Protein AF-A0A399ZZR6-F1 (afdb_monomer_lite)

Secondary structure (DSSP, 8-state):
--EEEEEEETTEEEEEEEPPTTPPPEEETTEEEESTT-EEEEEEETTSPPPEEEEE-TT--EEEEEEEEESPPEEETTEEE--EEEEEEEE-TTS-EEEE-HHHHHHHHHHTSS-HHHHHHHHHHHHHHHHHHHTT--S-HHHHH---------

pLDDT: mean 91.96, std 10.47, range [33.59, 98.25]

Sequence (154 aa):
MGDYRSQLLDKMFVERATWRQSAPTQRIGDTVVVAPGYVWVRFWLLNGEEPIEKYFDDHRTVVGFYIPLCMPVQRRGAAFFARSLLLGLWLHPNGRLTVLGEDEFEAAANSGELTPVEVEHAEYRIRILTLEISQKRYPPGMVRTFALADEYQG

Foldseek 3Di:
DPDWDWDDDPFWIKIKDFADQPKDFDDDVVFTQDHHQKMKMWIGGNVQAFIKIWIADNVQDTRWIKTFDFHGWDDDPPDIDTHGLQKIWTAGPVLDIDIPRPVVNVVCVVVVVDPPVSNVSSVVVVVVQVVCSVVVPPPPPCVVPDTDDPPPPD

Structure (mmCIF, N/CA/C/O backbone):
data_AF-A0A399ZZR6-F1
#
_entry.id   AF-A0A399ZZR6-F1
#
loop_
_atom_site.group_PDB
_atom_site.id
_atom_site.type_symbol
_atom_site.label_atom_id
_atom_site.label_alt_id
_atom_site.label_comp_id
_atom_site.label_asym_id
_atom_site.label_entity_id
_atom_site.label_seq_id
_atom_site.pdbx_PDB_ins_code
_atom_site.Cartn_x
_atom_site.Cartn_y
_atom_site.Cartn_z
_atom_site.occupancy
_atom_site.B_iso_or_equiv
_atom_site.auth_seq_id
_atom_site.auth_comp_id
_atom_site.auth_asym_id
_atom_site.auth_atom_id
_atom_site.pdbx_PDB_model_num
ATOM 1 N N . MET A 1 1 ? 17.058 -9.974 2.611 1.00 74.00 1 MET A N 1
ATOM 2 C CA . MET A 1 1 ? 17.130 -8.759 1.769 1.00 74.00 1 MET A CA 1
ATOM 3 C C . MET A 1 1 ? 18.567 -8.505 1.322 1.00 74.00 1 MET A C 1
ATOM 5 O O . MET A 1 1 ? 19.456 -8.583 2.163 1.00 74.00 1 MET A O 1
ATOM 9 N N . GLY A 1 2 ? 18.815 -8.377 0.016 1.00 76.88 2 GLY A N 1
ATOM 10 C CA . GLY A 1 2 ? 20.151 -8.436 -0.602 1.00 76.88 2 GLY A CA 1
ATOM 11 C C . GLY A 1 2 ? 20.818 -7.084 -0.833 1.00 76.88 2 GLY A C 1
ATOM 12 O O . GLY A 1 2 ? 22.001 -6.957 -0.554 1.00 76.88 2 GLY A O 1
ATOM 13 N N . ASP A 1 3 ? 20.052 -6.090 -1.272 1.00 88.88 3 ASP A N 1
ATOM 14 C CA . ASP A 1 3 ? 20.500 -4.715 -1.523 1.00 88.88 3 ASP A CA 1
ATOM 15 C C . ASP A 1 3 ? 19.419 -3.791 -0.970 1.00 88.88 3 ASP A C 1
ATOM 17 O O . ASP A 1 3 ? 18.286 -3.866 -1.437 1.00 88.88 3 ASP A O 1
ATOM 21 N N . TYR A 1 4 ? 19.736 -3.001 0.056 1.00 92.75 4 TYR A N 1
ATOM 22 C CA . TYR A 1 4 ? 18.833 -2.013 0.649 1.00 92.75 4 TYR A CA 1
ATOM 23 C C . TYR A 1 4 ? 19.434 -0.625 0.456 1.00 92.75 4 TYR A C 1
ATOM 25 O O . TYR A 1 4 ? 20.605 -0.402 0.770 1.00 92.75 4 TYR A O 1
ATOM 33 N N . ARG A 1 5 ? 18.626 0.313 -0.035 1.00 92.94 5 ARG A N 1
ATOM 34 C CA . ARG A 1 5 ? 19.019 1.708 -0.244 1.00 92.94 5 ARG A CA 1
ATOM 35 C C . ARG A 1 5 ? 17.901 2.621 0.231 1.00 92.94 5 ARG A C 1
ATOM 37 O O . ARG A 1 5 ? 16.727 2.299 0.071 1.00 92.94 5 ARG A O 1
ATOM 44 N N . SER A 1 6 ? 18.263 3.784 0.757 1.00 91.31 6 SER A N 1
ATOM 45 C CA . SER A 1 6 ? 17.294 4.812 1.121 1.00 91.31 6 SER A CA 1
ATOM 46 C C . SER A 1 6 ? 17.789 6.196 0.740 1.00 91.31 6 SER A C 1
ATOM 48 O O . SER A 1 6 ? 18.974 6.489 0.899 1.00 91.31 6 SER A O 1
ATOM 50 N N . GLN A 1 7 ? 16.888 7.055 0.278 1.00 90.88 7 GLN A N 1
ATOM 51 C CA . GLN A 1 7 ? 17.215 8.410 -0.145 1.00 90.88 7 GLN A CA 1
ATOM 52 C C . GLN A 1 7 ? 16.106 9.384 0.250 1.00 90.88 7 GLN A C 1
ATOM 54 O O . GLN A 1 7 ? 14.927 9.130 0.012 1.00 90.88 7 GLN A O 1
ATOM 59 N N . LEU A 1 8 ? 16.493 10.528 0.819 1.00 87.38 8 LEU A N 1
ATOM 60 C CA . LEU A 1 8 ? 15.600 11.671 0.971 1.00 87.38 8 LEU A CA 1
ATOM 61 C C . LEU A 1 8 ? 15.645 12.506 -0.313 1.00 87.38 8 LEU A C 1
ATOM 63 O O . LEU A 1 8 ? 16.705 12.980 -0.717 1.00 87.38 8 LEU A O 1
ATOM 67 N N . LEU A 1 9 ? 14.490 12.672 -0.938 1.00 85.69 9 LEU A N 1
ATOM 68 C CA . LEU A 1 9 ? 14.233 13.605 -2.027 1.00 85.69 9 LEU A CA 1
ATOM 69 C C . LEU A 1 9 ? 13.429 14.788 -1.469 1.00 85.69 9 LEU A C 1
ATOM 71 O O . LEU A 1 9 ? 12.843 14.686 -0.394 1.00 85.69 9 LEU A O 1
ATOM 75 N N . ASP A 1 10 ? 13.359 15.893 -2.213 1.00 82.31 10 ASP A N 1
ATOM 76 C CA . ASP A 1 10 ? 12.710 17.145 -1.776 1.00 82.31 10 ASP A CA 1
ATOM 77 C C . ASP A 1 10 ? 11.326 16.930 -1.124 1.00 82.31 10 ASP A C 1
ATOM 79 O O . ASP A 1 10 ? 11.034 17.469 -0.060 1.00 82.31 10 ASP A O 1
ATOM 83 N N . LYS A 1 11 ? 10.492 16.064 -1.718 1.00 83.94 11 LYS A N 1
ATOM 84 C CA . LYS A 1 11 ? 9.097 15.836 -1.290 1.00 83.94 11 LYS A CA 1
ATOM 85 C C . LYS A 1 11 ? 8.797 14.430 -0.773 1.00 83.94 11 LYS A C 1
ATOM 87 O O . LYS A 1 11 ? 7.651 14.150 -0.422 1.00 83.94 11 LYS A O 1
ATOM 92 N N . MET A 1 12 ? 9.784 13.536 -0.744 1.00 88.94 12 MET A N 1
ATOM 93 C CA . MET A 1 12 ? 9.572 12.146 -0.334 1.00 88.94 12 MET A CA 1
ATOM 94 C C . MET A 1 12 ? 10.838 11.514 0.230 1.00 88.94 12 MET A C 1
ATOM 96 O O . MET A 1 12 ? 11.941 11.810 -0.220 1.00 88.94 12 MET A O 1
ATOM 100 N N . PHE A 1 13 ? 10.677 10.581 1.157 1.00 91.56 13 PHE A N 1
ATOM 101 C CA . PHE A 1 13 ? 11.733 9.643 1.520 1.00 91.56 13 PHE A CA 1
ATOM 102 C C . PHE A 1 13 ? 11.452 8.298 0.847 1.00 91.56 13 PHE A C 1
ATOM 104 O O . PHE A 1 13 ? 10.332 7.798 0.903 1.00 91.56 13 PHE A O 1
ATOM 111 N N . VAL A 1 14 ? 12.447 7.743 0.161 1.00 93.88 14 VAL A N 1
ATOM 112 C CA . VAL A 1 14 ? 12.307 6.514 -0.624 1.00 93.88 14 VAL A CA 1
ATOM 113 C C . VAL A 1 14 ? 13.191 5.439 -0.027 1.00 93.88 14 VAL A C 1
ATOM 115 O O . VAL A 1 14 ? 14.392 5.648 0.132 1.00 93.88 14 VAL A O 1
ATOM 118 N N . GLU A 1 15 ? 12.608 4.283 0.252 1.00 94.69 15 GLU A N 1
ATOM 119 C CA . GLU A 1 15 ? 13.320 3.054 0.586 1.00 94.69 15 GLU A CA 1
ATOM 120 C C . GLU A 1 15 ? 13.197 2.095 -0.596 1.00 94.69 15 GLU A C 1
ATOM 122 O O . GLU A 1 15 ? 12.129 1.967 -1.188 1.00 94.69 15 GLU A O 1
ATOM 127 N N . ARG A 1 16 ? 14.277 1.405 -0.947 1.00 95.38 16 ARG A N 1
ATOM 128 C CA . ARG A 1 16 ? 14.288 0.358 -1.967 1.00 95.38 16 ARG A CA 1
ATOM 129 C C . ARG A 1 16 ? 14.964 -0.861 -1.396 1.00 95.38 16 ARG A C 1
ATOM 131 O O . ARG A 1 16 ? 16.028 -0.740 -0.785 1.00 95.38 16 ARG A O 1
ATOM 138 N N . ALA A 1 17 ? 14.433 -2.031 -1.725 1.00 95.75 17 ALA A N 1
ATOM 139 C CA . ALA A 1 17 ? 15.186 -3.242 -1.519 1.00 95.75 17 ALA A CA 1
ATOM 140 C C . ALA A 1 17 ? 14.934 -4.363 -2.520 1.00 95.75 17 ALA A C 1
ATOM 142 O O . ALA A 1 17 ? 13.803 -4.605 -2.930 1.00 95.75 17 ALA A O 1
ATOM 143 N N . THR A 1 18 ? 16.004 -5.101 -2.819 1.00 96.88 18 THR A N 1
ATOM 1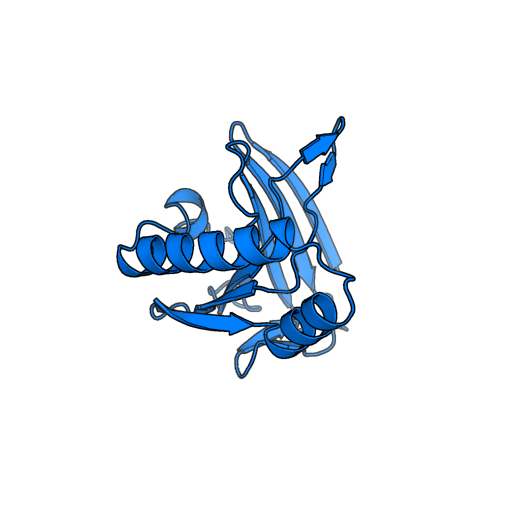44 C CA . THR A 1 18 ? 15.977 -6.320 -3.635 1.00 96.88 18 THR A CA 1
ATOM 145 C C . THR A 1 18 ? 16.007 -7.559 -2.742 1.00 96.88 18 THR A C 1
ATOM 147 O O . THR A 1 18 ? 16.811 -7.673 -1.803 1.00 96.88 18 THR A O 1
ATOM 150 N N . TRP A 1 19 ? 15.146 -8.527 -3.026 1.00 97.12 19 TRP A N 1
ATOM 151 C CA . TRP A 1 19 ? 15.110 -9.812 -2.342 1.00 97.12 19 TRP A CA 1
ATOM 152 C C . TRP A 1 19 ? 16.295 -10.699 -2.751 1.00 97.12 19 TRP A C 1
ATOM 154 O O . TRP A 1 19 ? 16.721 -10.727 -3.903 1.00 97.12 19 TRP A O 1
ATOM 164 N N . ARG A 1 20 ? 16.876 -11.417 -1.775 1.00 95.56 20 ARG A N 1
ATOM 165 C CA . ARG A 1 20 ? 18.023 -12.315 -2.023 1.00 95.56 20 ARG A CA 1
ATOM 166 C C . ARG A 1 20 ? 17.571 -13.528 -2.830 1.00 95.56 20 ARG A C 1
ATOM 168 O O . ARG A 1 20 ? 16.405 -13.896 -2.774 1.00 95.56 20 ARG A O 1
ATOM 175 N N . GLN A 1 21 ? 18.524 -14.223 -3.442 1.00 94.69 21 GLN A N 1
ATOM 176 C CA . GLN A 1 21 ? 18.269 -15.481 -4.153 1.00 94.69 21 GLN A CA 1
ATOM 177 C C . GLN A 1 21 ? 17.663 -16.588 -3.271 1.00 94.69 21 GLN A C 1
ATOM 179 O O . GLN A 1 21 ? 17.009 -17.491 -3.770 1.00 94.69 21 GLN A O 1
ATOM 184 N N . SER A 1 22 ? 17.840 -16.504 -1.951 1.00 95.38 22 SER A N 1
ATOM 185 C CA . SER A 1 22 ? 17.245 -17.422 -0.975 1.00 95.38 22 SER A CA 1
ATOM 186 C C . SER A 1 22 ? 15.895 -16.959 -0.410 1.00 95.38 22 SER A C 1
ATOM 188 O O . SER A 1 22 ? 15.426 -17.529 0.575 1.00 95.38 22 SER A O 1
ATOM 190 N N . ALA A 1 23 ? 15.298 -15.887 -0.942 1.00 95.38 23 ALA A N 1
ATOM 191 C CA . ALA A 1 23 ? 14.040 -15.366 -0.418 1.00 95.38 23 ALA A CA 1
ATOM 192 C C . ALA A 1 23 ? 12.893 -16.373 -0.630 1.00 95.38 23 ALA A C 1
ATOM 194 O O . ALA A 1 23 ? 12.780 -16.942 -1.718 1.00 95.38 23 ALA A O 1
ATOM 195 N N . PRO A 1 24 ? 12.027 -16.585 0.378 1.00 96.19 24 PRO A N 1
ATOM 196 C CA . PRO A 1 24 ? 10.838 -17.406 0.202 1.00 96.19 24 PRO A CA 1
ATOM 197 C C . PRO A 1 24 ? 9.860 -16.725 -0.758 1.00 96.19 24 PRO A C 1
ATOM 199 O O . PRO A 1 24 ? 9.892 -15.508 -0.932 1.00 96.19 24 PRO A O 1
ATOM 202 N N . THR A 1 25 ? 8.947 -17.500 -1.341 1.00 97.50 25 THR A N 1
ATOM 203 C CA . THR A 1 25 ? 7.814 -16.923 -2.071 1.00 97.50 25 THR A CA 1
ATOM 204 C C . THR A 1 25 ? 6.750 -16.439 -1.087 1.00 97.50 25 THR A C 1
ATOM 206 O O . THR A 1 25 ? 6.305 -17.217 -0.244 1.00 97.50 25 THR A O 1
ATOM 209 N N . GLN A 1 26 ? 6.317 -15.183 -1.205 1.00 97.12 26 GLN A N 1
ATOM 210 C CA . GLN A 1 26 ? 5.148 -14.649 -0.491 1.00 97.12 26 GLN A CA 1
ATOM 211 C C . GLN A 1 26 ? 4.194 -13.967 -1.465 1.00 97.12 26 GLN A C 1
ATOM 213 O O . GLN A 1 26 ? 4.611 -13.450 -2.510 1.00 97.12 26 GLN A O 1
ATOM 218 N N . ARG A 1 27 ? 2.904 -13.974 -1.122 1.00 96.88 27 ARG A N 1
ATOM 219 C CA . ARG A 1 27 ? 1.836 -13.470 -1.984 1.00 96.88 27 ARG A CA 1
ATOM 220 C C . ARG A 1 27 ? 0.905 -12.524 -1.241 1.00 96.88 27 ARG A C 1
ATOM 222 O O . ARG A 1 27 ? 0.708 -12.666 -0.039 1.00 96.88 27 ARG A O 1
ATOM 229 N N . ILE A 1 28 ? 0.298 -11.622 -2.001 1.00 94.06 28 ILE A N 1
ATOM 230 C CA . ILE A 1 28 ? -0.902 -10.877 -1.623 1.00 94.06 28 ILE A CA 1
ATOM 231 C C . ILE A 1 28 ? -2.022 -11.365 -2.543 1.00 94.06 28 ILE A C 1
ATOM 233 O O . ILE A 1 28 ? -1.983 -11.145 -3.761 1.00 94.06 28 ILE A O 1
ATOM 237 N N . GLY A 1 29 ? -2.979 -12.103 -1.974 1.00 89.69 29 GLY A N 1
ATOM 238 C CA . GLY A 1 29 ? -3.916 -12.916 -2.751 1.00 89.69 29 GLY A CA 1
ATOM 239 C C . GLY A 1 29 ? -3.161 -13.825 -3.727 1.00 89.69 29 GLY A C 1
ATOM 240 O O . GLY A 1 29 ? -2.214 -14.517 -3.353 1.00 89.69 29 GLY A O 1
ATOM 241 N N . ASP A 1 30 ? -3.504 -13.746 -5.010 1.00 91.38 30 ASP A N 1
ATOM 242 C CA . ASP A 1 30 ? -2.844 -14.531 -6.059 1.00 91.38 30 ASP A CA 1
ATOM 243 C C . ASP A 1 30 ? -1.540 -13.911 -6.584 1.00 91.38 30 ASP A C 1
ATOM 245 O O . ASP A 1 30 ? -0.878 -14.498 -7.441 1.00 91.38 30 ASP A O 1
ATOM 249 N N . THR A 1 31 ? -1.129 -12.743 -6.087 1.00 96.44 31 THR A N 1
ATOM 250 C CA . THR A 1 31 ? -0.001 -11.982 -6.645 1.00 96.44 31 THR A CA 1
ATOM 251 C C . THR A 1 31 ? 1.282 -12.251 -5.868 1.00 96.44 31 THR A C 1
ATOM 253 O O . THR A 1 31 ? 1.329 -11.998 -4.670 1.00 96.44 31 THR A O 1
ATOM 256 N N . VAL A 1 32 ? 2.338 -12.741 -6.526 1.00 97.81 32 VAL A N 1
ATOM 257 C CA . VAL A 1 32 ? 3.664 -12.906 -5.896 1.00 97.81 32 VAL A CA 1
ATOM 258 C C . VAL A 1 32 ? 4.290 -11.536 -5.682 1.00 97.81 32 VAL A C 1
ATOM 260 O O . VAL A 1 32 ? 4.441 -10.798 -6.644 1.00 97.81 32 VAL A O 1
ATOM 263 N N . VAL A 1 33 ? 4.674 -11.208 -4.451 1.00 97.38 33 VAL A N 1
ATOM 264 C CA . VAL A 1 33 ? 5.282 -9.906 -4.097 1.00 97.38 33 VAL A CA 1
ATOM 265 C C . VAL A 1 33 ? 6.673 -10.046 -3.479 1.00 97.38 33 VAL A C 1
ATOM 267 O O . VAL A 1 33 ? 7.455 -9.096 -3.460 1.00 97.38 33 VAL A O 1
ATOM 270 N N . VAL A 1 34 ? 7.010 -11.252 -3.021 1.00 97.50 34 VAL A N 1
ATOM 271 C CA . VAL A 1 34 ? 8.349 -11.624 -2.569 1.00 97.50 34 VAL A CA 1
ATOM 272 C C . VAL A 1 34 ? 8.745 -12.904 -3.283 1.00 97.50 34 VAL A C 1
ATOM 274 O O . VAL A 1 34 ? 8.009 -13.885 -3.234 1.00 97.50 34 VAL A O 1
ATOM 277 N N . ALA A 1 35 ? 9.902 -12.877 -3.932 1.00 97.69 35 ALA A N 1
ATOM 278 C CA . ALA A 1 35 ? 10.584 -14.012 -4.539 1.00 97.69 35 ALA A CA 1
ATOM 279 C C . ALA A 1 35 ? 12.044 -13.599 -4.831 1.00 97.69 35 ALA A C 1
ATOM 281 O O . ALA A 1 35 ? 12.378 -12.413 -4.716 1.00 97.69 35 ALA A O 1
ATOM 282 N N . PRO A 1 36 ? 12.945 -14.537 -5.167 1.00 97.38 36 PRO A N 1
ATOM 283 C CA . PRO A 1 36 ? 14.298 -14.212 -5.616 1.00 97.38 36 PRO A CA 1
ATOM 284 C C . PRO A 1 36 ? 14.319 -13.111 -6.686 1.00 97.38 36 PRO A C 1
ATOM 286 O O . PRO A 1 36 ? 13.581 -13.184 -7.658 1.00 97.38 36 PRO A O 1
ATOM 289 N N . GLY A 1 37 ? 15.137 -12.070 -6.496 1.00 95.88 37 GLY A N 1
ATOM 290 C CA . GLY A 1 37 ? 15.292 -10.981 -7.473 1.00 95.88 37 GLY A CA 1
ATOM 291 C C . GLY A 1 37 ? 14.186 -9.918 -7.480 1.00 95.88 37 GLY A C 1
ATOM 292 O O . GLY A 1 37 ? 14.415 -8.840 -8.020 1.00 95.88 37 GLY A O 1
ATOM 293 N N . TYR A 1 38 ? 13.044 -10.159 -6.828 1.00 97.69 38 TYR A N 1
ATOM 294 C CA . TYR A 1 38 ? 11.966 -9.170 -6.729 1.00 97.69 38 TYR A CA 1
ATOM 295 C C . TYR A 1 38 ? 12.428 -7.927 -5.966 1.00 97.69 38 TYR A C 1
ATOM 297 O O . TYR A 1 38 ? 13.273 -8.003 -5.066 1.00 97.69 38 TYR A O 1
ATOM 305 N N . VAL A 1 39 ? 11.827 -6.783 -6.282 1.00 97.75 39 VAL A N 1
ATOM 306 C CA . VAL A 1 39 ? 12.157 -5.493 -5.669 1.00 97.75 39 VAL A CA 1
ATOM 307 C C . VAL A 1 39 ? 10.899 -4.860 -5.096 1.00 97.75 39 VAL A C 1
ATOM 309 O O . VAL A 1 39 ? 9.849 -4.859 -5.733 1.00 97.75 39 VAL A O 1
ATOM 312 N N . TRP A 1 40 ? 11.008 -4.260 -3.916 1.00 97.12 40 TRP A N 1
ATOM 313 C CA . TRP A 1 40 ? 10.003 -3.317 -3.432 1.00 97.12 40 TRP A CA 1
ATOM 314 C C . TRP A 1 40 ? 10.612 -1.933 -3.252 1.00 97.12 40 TRP A C 1
ATOM 316 O O . TRP A 1 40 ? 11.807 -1.779 -2.976 1.00 97.12 40 TRP A O 1
ATOM 326 N N . VAL A 1 41 ? 9.772 -0.919 -3.430 1.00 97.31 41 VAL A N 1
ATOM 327 C CA . VAL A 1 41 ? 10.105 0.485 -3.200 1.00 97.31 41 VAL A CA 1
ATOM 328 C C . VAL A 1 41 ? 9.012 1.102 -2.343 1.00 97.31 41 VAL A C 1
ATOM 330 O O . VAL A 1 41 ? 7.853 1.078 -2.746 1.00 97.31 41 VAL A O 1
ATOM 333 N N . ARG A 1 42 ? 9.361 1.651 -1.179 1.00 96.31 42 ARG A N 1
ATOM 334 C CA . ARG A 1 42 ? 8.430 2.384 -0.316 1.00 96.31 42 ARG A CA 1
ATOM 335 C C . ARG A 1 42 ? 8.659 3.879 -0.457 1.00 96.31 42 ARG A C 1
ATOM 337 O O . ARG A 1 42 ? 9.786 4.355 -0.353 1.00 96.31 42 ARG A O 1
ATOM 344 N N . PHE A 1 43 ? 7.573 4.606 -0.654 1.00 94.88 43 PHE A N 1
ATOM 345 C CA . PHE A 1 43 ? 7.524 6.052 -0.764 1.00 94.88 43 PHE A CA 1
ATOM 346 C C . PHE A 1 43 ? 6.847 6.610 0.482 1.00 94.88 43 PHE A C 1
ATOM 348 O O . PHE A 1 43 ? 5.672 6.351 0.714 1.00 94.88 43 PHE A O 1
ATOM 355 N N . TRP A 1 44 ? 7.581 7.394 1.260 1.00 93.38 44 TRP A N 1
ATOM 356 C CA . TRP A 1 44 ? 7.058 8.183 2.369 1.00 93.38 44 TRP A CA 1
ATOM 357 C C . TRP A 1 44 ? 6.821 9.606 1.877 1.00 93.38 44 TRP A C 1
ATOM 359 O O . TRP A 1 44 ? 7.777 10.339 1.604 1.00 93.38 44 TRP A O 1
ATOM 369 N N . LEU A 1 45 ? 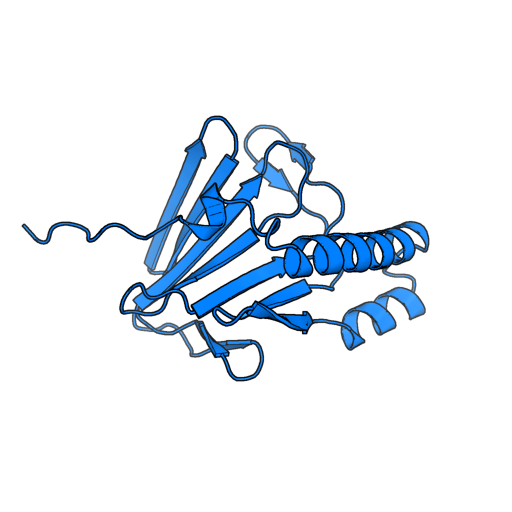5.558 9.993 1.729 1.00 88.75 45 LEU A N 1
ATOM 370 C CA . LEU A 1 45 ? 5.178 11.298 1.198 1.00 88.75 45 LEU A CA 1
ATOM 371 C C . LEU A 1 45 ? 5.213 12.353 2.313 1.00 88.75 45 LEU A C 1
ATOM 373 O O . LEU A 1 45 ? 4.561 12.217 3.345 1.00 88.75 45 LEU A O 1
ATOM 377 N N . LEU A 1 46 ? 5.989 13.428 2.125 1.00 83.19 46 LEU A N 1
ATOM 378 C CA . LEU A 1 46 ? 6.209 14.437 3.177 1.00 83.19 46 LEU A CA 1
ATOM 379 C C . LEU A 1 46 ? 5.023 15.396 3.381 1.00 83.19 46 LEU A C 1
ATOM 381 O O . LEU A 1 46 ? 5.086 16.265 4.246 1.00 83.19 46 LEU A O 1
ATOM 385 N N . ASN A 1 47 ? 3.953 15.249 2.599 1.00 82.56 47 ASN A N 1
ATOM 386 C CA . ASN A 1 47 ? 2.714 16.017 2.732 1.00 82.56 47 ASN A CA 1
ATOM 387 C C . ASN A 1 47 ? 1.705 15.385 3.713 1.00 82.56 47 ASN A C 1
ATOM 389 O O . ASN A 1 47 ? 0.623 15.940 3.888 1.00 82.56 47 ASN A O 1
ATOM 393 N N . GLY A 1 48 ? 2.056 14.265 4.358 1.00 75.56 48 GLY A N 1
ATOM 394 C CA . GLY A 1 48 ? 1.216 13.596 5.356 1.00 75.56 48 GLY A CA 1
ATOM 395 C C . GLY A 1 48 ? 0.263 12.535 4.797 1.00 75.56 48 GLY A C 1
ATOM 396 O O . GLY A 1 48 ? -0.574 12.042 5.548 1.00 75.56 48 GLY A O 1
ATOM 397 N N . GLU A 1 49 ? 0.386 12.184 3.514 1.00 84.00 49 GLU A N 1
ATOM 398 C CA . GLU A 1 49 ? -0.301 11.032 2.915 1.00 84.00 49 GLU A CA 1
ATOM 399 C C . GLU A 1 49 ? 0.272 9.691 3.410 1.00 84.00 49 GLU A C 1
ATOM 401 O O . GLU A 1 49 ? 1.360 9.624 3.993 1.00 84.00 49 GLU A O 1
ATOM 406 N N . GLU A 1 50 ? -0.471 8.611 3.164 1.00 90.69 50 GLU A N 1
ATOM 407 C CA . GLU A 1 50 ? -0.048 7.244 3.453 1.00 90.69 50 GLU A CA 1
ATOM 408 C C . GLU A 1 50 ? 1.260 6.905 2.728 1.00 90.69 50 GLU A C 1
ATOM 410 O O . GLU A 1 50 ? 1.474 7.330 1.582 1.00 90.69 50 GLU A O 1
ATOM 415 N N . PRO A 1 51 ? 2.142 6.102 3.350 1.00 94.38 51 PRO A N 1
ATOM 416 C CA . PRO A 1 51 ? 3.237 5.525 2.605 1.00 94.38 51 PRO A CA 1
ATOM 417 C C . PRO A 1 51 ? 2.677 4.583 1.536 1.00 94.38 51 PRO A C 1
ATOM 419 O O . PRO A 1 51 ? 1.672 3.908 1.739 1.00 94.38 51 PRO A O 1
ATOM 422 N N . ILE A 1 52 ? 3.350 4.522 0.392 1.00 96.25 52 ILE A N 1
ATOM 423 C CA . ILE A 1 52 ? 2.970 3.639 -0.714 1.00 96.25 52 ILE A CA 1
ATOM 424 C C . ILE A 1 52 ? 4.124 2.692 -0.968 1.00 96.25 52 ILE A C 1
ATOM 426 O O . ILE A 1 52 ? 5.267 3.124 -1.084 1.00 96.25 52 ILE A O 1
ATOM 430 N N . GLU A 1 53 ? 3.839 1.412 -1.116 1.00 97.06 53 GLU A N 1
ATOM 431 C CA . GLU A 1 53 ? 4.806 0.419 -1.554 1.00 97.06 53 GLU A CA 1
ATOM 432 C C . GLU A 1 53 ? 4.500 0.009 -2.986 1.00 97.06 53 GLU A C 1
ATOM 434 O O . GLU A 1 53 ? 3.364 -0.302 -3.335 1.00 97.06 53 GLU A O 1
ATOM 439 N N . LYS A 1 54 ? 5.524 -0.001 -3.831 1.00 98.00 54 LYS A N 1
ATOM 440 C CA . LYS A 1 54 ? 5.450 -0.469 -5.210 1.00 98.00 54 LYS A CA 1
ATOM 441 C C . LYS A 1 54 ? 6.317 -1.703 -5.363 1.00 98.00 54 LYS A C 1
ATOM 443 O O . LYS A 1 54 ? 7.499 -1.674 -5.016 1.00 98.00 54 LYS A O 1
ATOM 448 N N . TYR A 1 55 ? 5.726 -2.756 -5.905 1.00 98.06 55 TYR A N 1
ATOM 449 C CA . TYR A 1 55 ? 6.368 -4.051 -6.066 1.00 98.06 55 TYR A CA 1
ATOM 450 C C . TYR A 1 55 ? 6.722 -4.302 -7.524 1.00 98.06 55 TYR A C 1
ATOM 452 O O . TYR A 1 55 ? 5.955 -3.967 -8.432 1.00 98.06 55 TYR A O 1
ATOM 460 N N . PHE A 1 56 ? 7.883 -4.912 -7.722 1.00 98.06 56 PHE A N 1
ATOM 461 C CA . PHE A 1 56 ? 8.432 -5.284 -9.012 1.00 98.06 56 PHE A CA 1
ATOM 462 C C . PHE A 1 56 ? 8.885 -6.741 -8.983 1.00 98.06 56 PHE A C 1
ATOM 464 O O . PHE A 1 56 ? 9.413 -7.207 -7.969 1.00 98.06 56 PHE A O 1
ATOM 471 N N . ASP A 1 57 ? 8.696 -7.435 -10.099 1.00 97.06 57 ASP A N 1
ATOM 472 C CA . ASP A 1 57 ? 9.252 -8.769 -10.299 1.00 97.06 57 ASP A CA 1
ATOM 473 C C . ASP A 1 57 ? 10.760 -8.715 -10.603 1.00 97.06 57 ASP A C 1
ATOM 475 O O . ASP A 1 57 ? 11.392 -7.652 -10.599 1.00 97.06 57 ASP A O 1
ATOM 479 N N . ASP A 1 58 ? 11.354 -9.881 -10.836 1.00 95.25 58 ASP A N 1
ATOM 480 C CA . ASP A 1 58 ? 12.760 -10.044 -11.210 1.00 95.25 58 ASP A CA 1
ATOM 481 C C . ASP A 1 58 ? 13.095 -9.466 -12.599 1.00 95.25 58 ASP A C 1
ATOM 483 O O . ASP A 1 58 ? 14.256 -9.160 -12.880 1.00 95.25 58 ASP A O 1
ATOM 487 N N . HIS A 1 59 ? 12.080 -9.222 -13.430 1.00 94.88 59 HIS A N 1
ATOM 488 C CA . HIS A 1 59 ? 12.170 -8.501 -14.700 1.00 94.88 59 HIS A CA 1
ATOM 489 C C . HIS A 1 59 ? 11.908 -6.994 -14.568 1.00 94.88 59 HIS A C 1
ATOM 491 O O . HIS A 1 59 ? 11.819 -6.299 -15.581 1.00 94.88 59 HIS A O 1
ATOM 497 N N . ARG A 1 60 ? 11.805 -6.466 -13.339 1.00 94.94 60 ARG A N 1
ATOM 498 C CA . ARG A 1 60 ? 11.547 -5.043 -13.043 1.00 94.94 60 ARG A CA 1
ATOM 499 C C . ARG A 1 60 ? 10.192 -4.550 -13.566 1.00 94.94 60 ARG A C 1
ATOM 501 O O . ARG A 1 60 ? 9.975 -3.341 -13.684 1.00 94.94 60 ARG A O 1
ATOM 508 N N . THR A 1 61 ? 9.260 -5.459 -13.836 1.00 96.00 61 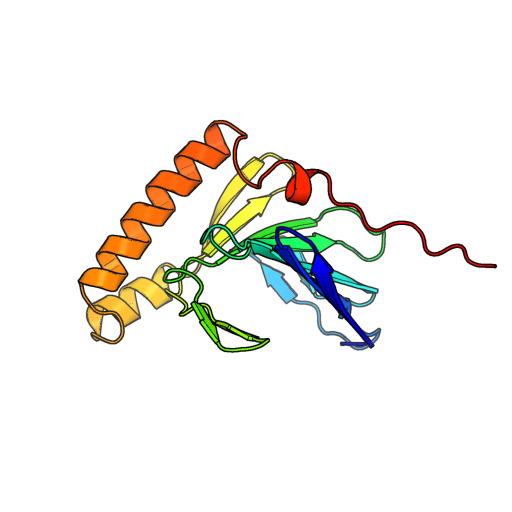THR A N 1
ATOM 509 C CA . THR A 1 61 ? 7.883 -5.143 -14.220 1.00 96.00 61 THR A CA 1
ATOM 510 C C . THR A 1 61 ? 7.049 -4.887 -12.974 1.00 96.00 61 THR A C 1
ATOM 512 O O . THR A 1 61 ? 7.208 -5.549 -11.952 1.00 96.00 61 THR A O 1
ATOM 515 N N . VAL A 1 62 ? 6.154 -3.898 -13.038 1.00 97.31 62 VAL A N 1
ATOM 516 C CA . VAL A 1 62 ? 5.291 -3.543 -11.905 1.00 97.31 62 VAL A CA 1
ATOM 517 C C . VAL A 1 62 ? 4.288 -4.659 -11.636 1.00 97.31 62 VAL A C 1
ATOM 519 O O . VAL A 1 62 ? 3.443 -4.970 -12.473 1.00 97.31 62 VAL A O 1
ATOM 522 N N . VAL A 1 63 ? 4.340 -5.188 -10.421 1.00 97.44 63 VAL A N 1
ATOM 523 C CA . VAL A 1 63 ? 3.455 -6.242 -9.921 1.00 97.44 63 VAL A CA 1
ATOM 524 C C . VAL A 1 63 ? 2.199 -5.658 -9.273 1.00 97.44 63 VAL A C 1
ATOM 526 O O . VAL A 1 63 ? 1.118 -6.237 -9.366 1.00 97.44 63 VAL A O 1
ATOM 529 N N . GLY A 1 64 ? 2.324 -4.497 -8.630 1.00 97.81 64 GLY A N 1
ATOM 530 C CA . GLY A 1 64 ? 1.218 -3.809 -7.973 1.00 97.81 64 GLY A CA 1
ATOM 531 C C . GLY A 1 64 ? 1.689 -2.796 -6.938 1.00 97.81 64 GLY A C 1
ATOM 532 O O . GLY A 1 64 ? 2.891 -2.558 -6.775 1.00 97.81 64 GLY A O 1
ATOM 533 N N . PHE A 1 65 ? 0.718 -2.198 -6.255 1.00 98.25 65 PHE A N 1
ATOM 534 C CA . PHE A 1 65 ? 0.947 -1.240 -5.183 1.00 98.25 65 PHE A CA 1
ATOM 535 C C . PHE A 1 65 ? 0.240 -1.704 -3.914 1.00 98.25 65 PHE A C 1
ATOM 537 O O . PHE A 1 65 ? -0.933 -2.068 -3.964 1.00 98.25 65 PHE A O 1
ATOM 544 N N . TYR A 1 66 ? 0.937 -1.632 -2.787 1.00 97.69 66 TYR A N 1
ATOM 545 C CA . TYR A 1 66 ? 0.352 -1.782 -1.463 1.00 97.69 66 TYR A CA 1
ATOM 546 C C . TYR A 1 66 ? 0.304 -0.422 -0.771 1.00 97.69 66 TYR A C 1
ATOM 548 O O . TYR A 1 66 ? 1.283 0.323 -0.777 1.00 97.69 66 TYR A O 1
ATOM 556 N N . ILE A 1 67 ? -0.846 -0.088 -0.201 1.00 96.81 67 ILE A N 1
ATOM 557 C CA . ILE A 1 67 ? -1.098 1.178 0.483 1.00 96.81 67 ILE A CA 1
ATOM 558 C C . ILE A 1 67 ? -1.577 0.815 1.891 1.00 96.81 67 ILE A C 1
ATOM 560 O O . ILE A 1 67 ? -2.767 0.538 2.066 1.00 96.81 67 ILE A O 1
ATOM 564 N N . PRO A 1 68 ? -0.679 0.716 2.884 1.00 95.69 68 PRO A N 1
ATOM 565 C CA . PRO A 1 68 ? -1.084 0.482 4.263 1.00 95.69 68 PRO A CA 1
ATOM 566 C C . PRO A 1 68 ? -1.912 1.659 4.779 1.00 95.69 68 PRO A C 1
ATOM 568 O O . PRO A 1 68 ? -1.546 2.822 4.599 1.00 95.69 68 PRO A O 1
ATOM 571 N N . LEU A 1 69 ? -3.006 1.354 5.470 1.00 95.62 69 LEU A N 1
ATOM 572 C CA . LEU A 1 69 ? -3.776 2.355 6.193 1.00 95.62 69 LEU A CA 1
ATOM 573 C C . LEU A 1 69 ? -3.081 2.587 7.530 1.00 95.62 69 LEU A C 1
ATOM 575 O O . LEU A 1 69 ? -2.767 1.658 8.279 1.00 95.62 69 LEU A O 1
ATOM 579 N N . CYS A 1 70 ? -2.806 3.849 7.820 1.00 94.62 70 CYS A N 1
ATOM 580 C CA . CYS A 1 70 ? -2.103 4.242 9.022 1.00 94.62 70 CYS A CA 1
ATOM 581 C C . CYS A 1 70 ? -2.598 5.593 9.523 1.00 94.62 70 CYS A C 1
ATOM 583 O O . CYS A 1 70 ? -3.141 6.397 8.768 1.00 94.62 70 CYS A O 1
ATOM 585 N N . MET A 1 71 ? -2.334 5.877 10.794 1.00 92.44 71 MET A N 1
ATOM 586 C CA . MET A 1 71 ? -2.420 7.247 11.292 1.00 92.44 71 MET A CA 1
ATOM 587 C C . MET A 1 71 ? -1.413 8.144 10.555 1.00 92.44 71 MET A C 1
ATOM 589 O O . MET A 1 71 ? -0.390 7.634 10.077 1.00 92.44 71 MET A O 1
ATOM 593 N N . PRO A 1 72 ? -1.645 9.472 10.510 1.00 88.44 72 PRO A N 1
ATOM 594 C CA . PRO A 1 72 ? -0.770 10.408 9.815 1.00 88.44 72 PRO A CA 1
ATOM 595 C C . PRO A 1 72 ? 0.707 10.197 10.149 1.00 88.44 72 PRO A C 1
ATOM 597 O O . PRO A 1 72 ? 1.089 10.104 11.322 1.00 88.44 72 PRO A O 1
ATOM 600 N N . VAL A 1 73 ? 1.531 10.125 9.101 1.00 87.94 73 VAL A N 1
ATOM 601 C CA . VAL A 1 73 ? 2.964 9.855 9.220 1.00 87.94 73 VAL A CA 1
ATOM 602 C C . VAL A 1 73 ? 3.623 10.924 10.089 1.00 87.94 73 VAL A C 1
ATOM 604 O O . VAL A 1 73 ? 3.530 12.123 9.830 1.00 87.94 73 VAL A O 1
ATOM 607 N N . GLN A 1 74 ? 4.336 10.480 11.118 1.00 85.12 74 GLN A N 1
ATOM 608 C CA . GLN A 1 74 ? 5.105 11.342 12.005 1.00 85.12 74 GLN A CA 1
ATOM 609 C C . GLN A 1 74 ? 6.579 11.294 11.620 1.00 85.12 74 GLN A C 1
ATOM 611 O O . GLN A 1 74 ? 7.168 10.221 11.489 1.00 85.12 74 GLN A O 1
ATOM 616 N N . ARG A 1 75 ? 7.213 12.463 11.522 1.00 84.19 75 ARG A N 1
ATOM 617 C CA . ARG A 1 75 ? 8.670 12.561 11.418 1.00 84.19 75 ARG A CA 1
ATOM 618 C C . ARG A 1 75 ? 9.268 12.801 12.799 1.00 84.19 75 ARG A C 1
ATOM 620 O O . ARG A 1 75 ? 8.920 13.777 13.460 1.00 84.19 75 ARG A O 1
ATOM 627 N N . ARG A 1 76 ? 10.202 11.947 13.224 1.00 83.75 76 ARG A N 1
ATOM 628 C CA . ARG A 1 76 ? 11.000 12.153 14.445 1.00 83.75 76 ARG A CA 1
ATOM 629 C C . ARG A 1 76 ? 12.480 12.102 14.080 1.00 83.75 76 ARG A C 1
ATOM 631 O O . ARG A 1 76 ? 13.040 11.039 13.822 1.00 83.75 76 ARG A O 1
ATOM 638 N N . GLY A 1 77 ? 13.106 13.277 14.008 1.00 83.56 77 GLY A N 1
ATOM 639 C CA . GLY A 1 77 ? 14.480 13.424 13.526 1.00 83.56 77 GLY A CA 1
ATOM 640 C C . GLY A 1 77 ? 14.626 12.997 12.061 1.00 83.56 77 GLY A C 1
ATOM 641 O O . GLY A 1 77 ? 13.992 13.567 11.166 1.00 83.56 77 GLY A O 1
ATOM 642 N N . ALA A 1 78 ? 15.477 11.997 11.824 1.00 79.44 78 ALA A N 1
ATOM 643 C CA . ALA A 1 78 ? 15.723 11.420 10.502 1.00 79.44 78 ALA A CA 1
ATOM 644 C C . ALA A 1 78 ? 14.770 10.264 10.138 1.00 79.44 78 ALA A C 1
ATOM 646 O O . ALA A 1 78 ? 14.824 9.782 9.012 1.00 79.44 78 ALA A O 1
ATOM 647 N N . ALA A 1 79 ? 13.917 9.817 11.066 1.00 81.56 79 ALA A N 1
ATOM 648 C CA . ALA A 1 79 ? 13.055 8.655 10.876 1.00 81.56 79 ALA A CA 1
ATOM 649 C C . ALA A 1 79 ? 11.582 9.041 10.663 1.00 81.56 79 ALA A C 1
ATOM 651 O O . ALA A 1 79 ? 11.089 10.034 11.213 1.00 81.56 79 ALA A O 1
ATOM 652 N N . PHE A 1 80 ? 10.891 8.212 9.880 1.00 84.19 80 PHE A N 1
ATOM 653 C CA . PHE A 1 80 ? 9.457 8.288 9.615 1.00 84.19 80 PHE A CA 1
ATOM 654 C C . PHE A 1 80 ? 8.737 7.156 10.342 1.00 84.19 80 PHE A C 1
ATOM 656 O O . PHE A 1 80 ? 9.218 6.026 10.378 1.00 84.19 80 PHE A O 1
ATOM 663 N N . PHE A 1 81 ? 7.588 7.475 10.929 1.00 84.88 81 PHE A N 1
ATOM 664 C CA . PHE A 1 81 ? 6.773 6.543 11.694 1.00 84.88 81 PHE A CA 1
ATOM 665 C C . PHE A 1 81 ? 5.333 6.615 11.207 1.00 84.88 81 PHE A C 1
ATOM 667 O O . PHE A 1 81 ? 4.741 7.691 11.173 1.00 84.88 81 PHE A O 1
ATOM 674 N N . ALA A 1 82 ? 4.765 5.460 10.885 1.00 88.44 82 ALA A N 1
ATOM 675 C CA . ALA A 1 82 ? 3.350 5.291 10.598 1.00 88.44 82 ALA A CA 1
ATOM 676 C C . ALA A 1 82 ? 2.789 4.279 11.594 1.00 88.44 82 ALA A C 1
ATOM 678 O O . ALA A 1 82 ? 3.293 3.159 11.696 1.00 88.44 82 ALA A O 1
ATOM 679 N N . ARG A 1 83 ? 1.764 4.674 12.351 1.00 91.44 83 ARG A N 1
ATOM 680 C CA . ARG A 1 83 ? 1.040 3.737 13.213 1.00 91.44 83 ARG A CA 1
ATOM 681 C C . ARG A 1 83 ? 0.023 3.003 12.350 1.00 91.44 83 ARG A C 1
ATOM 683 O O . ARG A 1 83 ? -0.890 3.643 11.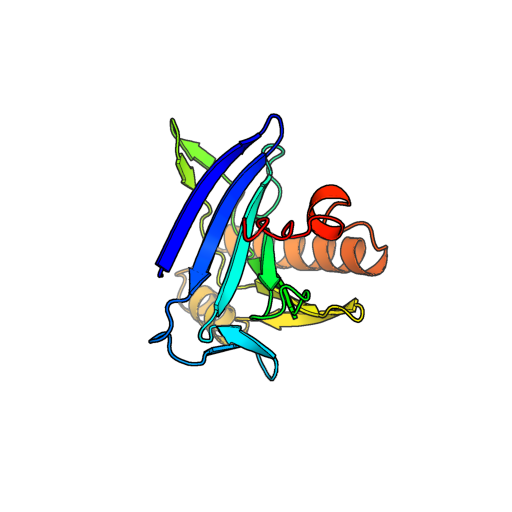841 1.00 91.44 83 ARG A O 1
ATOM 690 N N . SER A 1 84 ? 0.229 1.702 12.165 1.00 93.75 84 SER A N 1
ATOM 691 C CA . SER A 1 84 ? -0.661 0.843 11.378 1.00 93.75 84 SER A CA 1
ATOM 692 C C . SER A 1 84 ? -2.081 0.857 11.938 1.00 93.75 84 SER A C 1
ATOM 694 O O . SER A 1 84 ? -2.261 0.885 13.154 1.00 93.75 84 SER A O 1
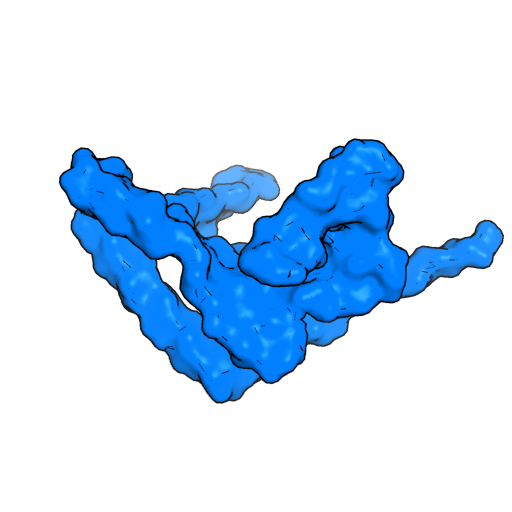ATOM 696 N N . LEU A 1 85 ? -3.059 0.804 11.039 1.00 96.25 85 LEU A N 1
ATOM 697 C CA . LEU A 1 85 ? -4.470 0.576 11.346 1.00 96.25 85 LEU A CA 1
ATOM 698 C C . LEU A 1 85 ? -4.918 -0.817 10.897 1.00 96.25 85 LEU A C 1
ATOM 700 O O . LEU A 1 85 ? -6.105 -1.037 10.716 1.00 96.25 85 LEU A O 1
ATOM 704 N N . LEU A 1 86 ? -3.968 -1.736 10.685 1.00 96.62 86 LEU A N 1
ATOM 705 C CA . LEU A 1 86 ? -4.161 -3.147 10.307 1.00 96.62 86 LEU A CA 1
ATOM 706 C C . LEU A 1 86 ? -4.817 -3.388 8.938 1.00 96.62 86 LEU A C 1
ATOM 708 O O . LEU A 1 86 ? -4.647 -4.461 8.371 1.00 96.62 86 LEU A O 1
ATOM 712 N N . LEU A 1 87 ? -5.463 -2.376 8.365 1.00 96.81 87 LEU A N 1
ATOM 713 C CA . LEU A 1 87 ? -5.982 -2.384 7.009 1.00 96.81 87 LEU A CA 1
ATOM 714 C C . LEU A 1 87 ? -4.915 -1.985 5.989 1.00 96.81 87 LEU A C 1
ATOM 716 O O . LEU A 1 87 ? -3.963 -1.248 6.265 1.00 96.81 87 LEU A O 1
ATOM 720 N N . GLY A 1 88 ? -5.129 -2.420 4.757 1.00 96.31 88 GLY A N 1
ATOM 721 C CA . GLY A 1 88 ? -4.343 -1.999 3.610 1.00 96.31 88 GLY A CA 1
ATOM 722 C C . GLY A 1 88 ? -5.137 -2.111 2.320 1.00 96.31 88 GLY A C 1
ATOM 723 O O . GLY A 1 88 ? -6.128 -2.833 2.242 1.00 96.31 88 GLY A O 1
ATOM 724 N N . LEU A 1 89 ? -4.693 -1.407 1.285 1.00 97.38 89 LEU A N 1
ATOM 725 C CA . LEU A 1 89 ? -5.222 -1.560 -0.064 1.00 97.38 89 LEU A CA 1
ATOM 726 C C . LEU A 1 89 ? -4.162 -2.172 -0.971 1.00 97.38 89 LEU A C 1
ATOM 728 O O . LEU A 1 89 ? -3.021 -1.714 -1.007 1.00 97.38 89 LEU A O 1
ATOM 732 N N . TRP A 1 90 ? -4.557 -3.171 -1.752 1.00 97.94 90 TRP A N 1
ATOM 733 C CA . TRP A 1 90 ? -3.764 -3.688 -2.858 1.00 97.94 90 TRP A CA 1
ATOM 734 C C . TRP A 1 90 ? -4.350 -3.223 -4.186 1.00 97.94 90 TRP A C 1
ATOM 736 O O . TRP A 1 90 ? -5.462 -3.602 -4.560 1.00 97.94 90 TRP A O 1
ATOM 746 N N . LEU A 1 91 ? -3.595 -2.399 -4.907 1.00 97.75 91 LEU A N 1
ATOM 747 C CA . LEU A 1 91 ? -3.948 -1.915 -6.234 1.00 97.75 91 LEU A CA 1
ATOM 748 C C . LEU A 1 91 ? -3.172 -2.698 -7.293 1.00 97.75 91 LEU A C 1
ATOM 750 O O . LEU A 1 91 ? -1.951 -2.574 -7.434 1.00 97.75 91 LEU A O 1
ATOM 754 N N . HIS A 1 92 ? -3.905 -3.477 -8.078 1.00 96.44 92 HIS A N 1
ATOM 755 C CA . HIS A 1 92 ? -3.363 -4.218 -9.205 1.00 96.44 92 HIS A CA 1
ATOM 756 C C . HIS A 1 92 ? -2.985 -3.283 -10.371 1.00 96.44 92 HIS A C 1
ATOM 758 O O . HIS A 1 92 ? -3.627 -2.247 -10.565 1.00 96.44 92 HIS A O 1
ATOM 764 N N . PRO A 1 93 ? -2.024 -3.672 -11.234 1.00 94.12 93 PRO A N 1
ATOM 765 C CA . PRO A 1 93 ? -1.638 -2.884 -12.409 1.00 94.12 93 PRO A CA 1
ATOM 766 C C . PRO A 1 93 ? -2.793 -2.592 -13.380 1.00 94.12 93 PRO A C 1
ATOM 768 O O . PRO A 1 93 ? -2.777 -1.580 -14.075 1.00 94.12 93 PRO A O 1
ATOM 771 N N . ASN A 1 94 ? -3.818 -3.450 -13.408 1.00 92.44 94 ASN A N 1
ATOM 772 C CA . ASN A 1 94 ? -5.026 -3.267 -14.218 1.00 92.44 94 ASN A CA 1
ATOM 773 C C . ASN A 1 94 ? -6.062 -2.306 -13.595 1.00 92.44 94 ASN A C 1
ATOM 775 O O . ASN A 1 94 ? -7.121 -2.097 -14.180 1.00 92.44 94 ASN A O 1
ATOM 779 N N . GLY A 1 95 ? -5.783 -1.741 -12.417 1.00 92.38 95 GLY A N 1
ATOM 780 C CA . GLY A 1 95 ? -6.675 -0.833 -11.698 1.00 92.38 95 GLY A CA 1
ATOM 781 C C . GLY A 1 95 ? -7.658 -1.506 -10.737 1.00 92.38 95 GLY A C 1
ATOM 782 O O . GLY A 1 95 ? -8.410 -0.795 -10.074 1.00 92.38 95 GLY A O 1
ATOM 783 N N . ARG A 1 96 ? -7.668 -2.844 -10.622 1.00 94.69 96 ARG A N 1
ATOM 784 C CA . ARG A 1 96 ? -8.474 -3.542 -9.606 1.00 94.69 96 ARG A CA 1
ATOM 785 C C . ARG A 1 96 ? -7.937 -3.230 -8.209 1.00 94.69 96 ARG A C 1
ATOM 787 O O . ARG A 1 96 ? -6.734 -3.344 -7.984 1.00 94.69 96 ARG A O 1
ATOM 794 N N . LEU A 1 97 ? -8.831 -2.898 -7.283 1.00 96.31 97 LEU A N 1
ATOM 795 C CA . LEU A 1 97 ? -8.520 -2.612 -5.885 1.00 96.31 97 LEU A CA 1
ATOM 796 C C . LEU A 1 97 ? -9.054 -3.732 -4.984 1.00 96.31 97 LEU A C 1
ATOM 798 O O . LEU A 1 97 ? -10.195 -4.156 -5.162 1.00 96.31 97 LEU A O 1
ATOM 802 N N . THR A 1 98 ? -8.246 -4.171 -4.025 1.00 96.44 98 THR A N 1
ATOM 803 C CA . THR A 1 98 ? -8.609 -5.161 -3.002 1.00 96.44 98 THR A CA 1
ATOM 804 C C . THR A 1 98 ? -8.312 -4.582 -1.621 1.00 96.44 98 THR A C 1
ATOM 806 O O . THR A 1 98 ? -7.232 -4.025 -1.422 1.00 96.44 98 THR A O 1
ATOM 809 N N . VAL A 1 99 ? -9.248 -4.708 -0.679 1.00 96.88 99 VAL A N 1
ATOM 810 C CA . VAL A 1 99 ? -9.025 -4.374 0.737 1.00 96.88 99 VAL A CA 1
ATOM 811 C C . VAL A 1 99 ? -8.381 -5.578 1.425 1.00 96.88 99 VAL A C 1
ATOM 813 O O . VAL A 1 99 ? -8.697 -6.721 1.106 1.00 96.88 99 VAL A O 1
ATOM 816 N N . LEU A 1 100 ? -7.420 -5.324 2.306 1.00 97.25 100 LEU A N 1
ATOM 817 C CA . LEU A 1 100 ? -6.665 -6.329 3.047 1.00 97.25 100 LEU A CA 1
ATOM 818 C C . LEU A 1 100 ? -6.781 -6.065 4.548 1.00 97.25 100 LEU A C 1
ATOM 820 O O . LEU A 1 100 ? -6.843 -4.904 4.953 1.00 97.25 100 LEU A O 1
ATOM 824 N N . GLY A 1 101 ? -6.718 -7.133 5.346 1.00 96.81 101 GLY A N 1
ATOM 825 C CA . GLY A 1 101 ? -6.647 -7.055 6.808 1.00 96.81 101 GLY A CA 1
ATOM 826 C C . GLY A 1 101 ? -7.987 -6.825 7.511 1.00 96.81 101 GLY A C 1
ATOM 827 O O . GLY A 1 101 ? -7.995 -6.350 8.643 1.00 96.81 101 GLY A O 1
ATOM 828 N N . GLU A 1 102 ? -9.115 -7.078 6.832 1.00 97.44 102 GLU A N 1
ATOM 829 C CA . GLU A 1 102 ? -10.461 -6.823 7.373 1.00 97.44 102 GLU A CA 1
ATOM 830 C C . GLU A 1 102 ? -10.717 -7.619 8.663 1.00 97.44 102 GLU A C 1
ATOM 832 O O . GLU A 1 102 ? -11.157 -7.035 9.652 1.00 97.44 102 GLU A O 1
ATOM 837 N N . ASP A 1 103 ? -10.348 -8.903 8.687 1.00 97.81 103 ASP A N 1
ATOM 838 C CA . ASP A 1 103 ? -10.532 -9.778 9.851 1.00 97.81 103 ASP A CA 1
ATOM 839 C C . ASP A 1 103 ? -9.686 -9.314 11.053 1.00 97.81 103 ASP A C 1
ATOM 841 O O . ASP A 1 103 ? -10.171 -9.251 12.186 1.00 97.81 103 ASP A O 1
ATOM 845 N N . GLU A 1 104 ? -8.417 -8.954 10.827 1.00 97.81 104 GLU A N 1
ATOM 846 C CA . GLU A 1 104 ? -7.527 -8.452 11.878 1.00 97.81 104 GLU A CA 1
ATOM 847 C C . GLU A 1 104 ? -7.981 -7.092 12.416 1.00 97.81 104 GLU A C 1
ATOM 849 O O . GLU A 1 104 ? -7.918 -6.847 13.623 1.00 97.81 104 GLU A O 1
ATOM 854 N N . PHE A 1 105 ? -8.456 -6.211 11.535 1.00 98.12 105 PHE A N 1
ATOM 855 C CA . PHE A 1 105 ? -9.012 -4.920 11.920 1.00 98.12 105 PHE A CA 1
ATOM 856 C C . PHE A 1 105 ? -10.278 -5.076 12.762 1.00 98.12 105 PHE A C 1
ATOM 858 O O . PHE A 1 105 ? -10.383 -4.452 13.820 1.00 98.12 105 PHE A O 1
ATOM 865 N N . GLU A 1 106 ? -11.215 -5.928 12.338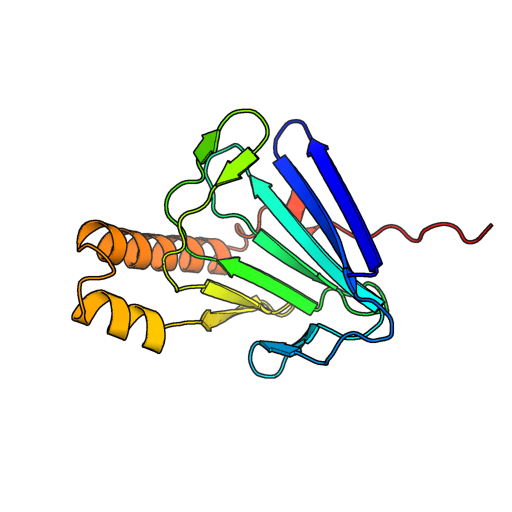 1.00 98.06 106 GLU A N 1
ATOM 866 C CA . GLU A 1 106 ? -12.446 -6.201 13.083 1.00 98.06 106 GLU A CA 1
ATOM 867 C C . GLU A 1 106 ? -12.132 -6.793 14.463 1.00 98.06 106 GLU A C 1
ATOM 869 O O . GLU A 1 106 ? -12.671 -6.342 15.478 1.00 98.06 106 GLU A O 1
ATOM 874 N N . ALA A 1 107 ? -11.208 -7.754 14.533 1.00 98.25 107 ALA A N 1
ATOM 875 C CA . ALA A 1 107 ? -10.770 -8.330 15.798 1.00 98.25 107 ALA A CA 1
ATOM 876 C C . ALA A 1 107 ? -10.158 -7.275 16.739 1.00 98.25 107 ALA A C 1
ATOM 878 O O . ALA A 1 107 ? -10.486 -7.252 17.928 1.00 98.25 107 ALA A O 1
ATOM 879 N N . ALA A 1 108 ? -9.310 -6.383 16.218 1.00 98.00 108 ALA A N 1
ATOM 880 C CA . ALA A 1 108 ? -8.660 -5.329 16.996 1.00 98.00 108 ALA A CA 1
ATOM 881 C C . ALA A 1 108 ? -9.629 -4.221 17.444 1.00 98.00 108 ALA A C 1
ATOM 883 O O . ALA A 1 108 ? -9.489 -3.675 18.541 1.00 98.00 108 ALA A O 1
ATOM 884 N N . ALA A 1 109 ? -10.634 -3.902 16.628 1.00 97.75 109 ALA A N 1
ATOM 885 C CA . ALA A 1 109 ? -11.708 -2.988 17.002 1.00 97.75 109 ALA A CA 1
ATOM 886 C C . ALA A 1 109 ? -12.567 -3.581 18.132 1.00 97.75 109 ALA A C 1
ATOM 888 O O . ALA A 1 109 ? -12.826 -2.916 19.135 1.00 97.75 109 ALA A O 1
ATOM 889 N N . ASN A 1 110 ? -12.945 -4.856 18.012 1.00 98.12 110 ASN A N 1
ATOM 890 C CA . ASN A 1 110 ? -13.767 -5.553 19.003 1.00 98.12 110 ASN A CA 1
ATOM 891 C C . ASN A 1 110 ? -13.038 -5.781 20.337 1.00 98.12 110 ASN A C 1
ATOM 893 O O . ASN A 1 110 ? -13.669 -5.773 21.395 1.00 98.12 110 ASN A O 1
ATOM 897 N N . SER A 1 111 ? -11.719 -5.983 20.307 1.00 97.75 111 SER A N 1
ATOM 898 C CA . SER A 1 111 ? -10.898 -6.165 21.511 1.00 97.75 111 SER A CA 1
ATOM 899 C C . SER A 1 111 ? -10.520 -4.849 22.206 1.00 97.75 111 SER A C 1
ATOM 901 O O . SER A 1 111 ? -10.073 -4.876 23.354 1.00 97.75 111 SER A O 1
ATOM 903 N N . GLY A 1 112 ? -10.696 -3.706 21.533 1.00 97.31 112 GLY A N 1
ATOM 904 C CA . GLY A 1 112 ? -10.267 -2.388 22.006 1.00 97.31 112 GLY A CA 1
ATOM 905 C C . GLY A 1 112 ? -8.775 -2.098 21.810 1.00 97.31 112 GLY A C 1
ATOM 906 O O . GLY A 1 112 ? -8.272 -1.119 22.363 1.00 97.31 112 GLY A O 1
ATOM 907 N N . GLU A 1 113 ? -8.058 -2.922 21.040 1.00 97.75 113 GLU A N 1
ATOM 908 C CA . GLU A 1 113 ? -6.688 -2.627 20.600 1.00 97.75 113 GLU A CA 1
ATOM 909 C C . GLU A 1 113 ? -6.649 -1.383 19.698 1.00 97.75 113 GLU A C 1
ATOM 911 O O . GLU A 1 113 ? -5.747 -0.549 19.826 1.00 97.75 113 GLU A O 1
ATOM 916 N N . LEU A 1 114 ? -7.664 -1.226 18.842 1.00 97.75 114 LEU A N 1
ATOM 917 C CA . LEU A 1 114 ? -7.931 0.017 18.128 1.00 97.75 114 LEU A CA 1
ATOM 918 C C . LEU A 1 114 ? -8.951 0.860 18.892 1.00 97.75 114 LEU A C 1
ATOM 920 O O . LEU A 1 114 ? -10.020 0.397 19.289 1.00 97.75 114 LEU A O 1
ATOM 924 N N . THR A 1 115 ? -8.629 2.137 19.072 1.00 97.81 115 THR A N 1
ATOM 925 C CA . THR A 1 115 ? -9.555 3.109 19.655 1.00 97.81 115 THR A CA 1
ATOM 926 C C . THR A 1 115 ? -10.668 3.469 18.662 1.00 97.81 115 THR A C 1
ATOM 928 O O . THR A 1 115 ? -10.454 3.411 17.450 1.00 97.81 115 THR A O 1
ATOM 931 N N . PRO A 1 116 ? -11.835 3.951 19.132 1.00 97.25 116 PRO A N 1
ATOM 932 C CA . PRO A 1 116 ? -12.913 4.385 18.238 1.00 97.25 116 PRO A CA 1
ATOM 933 C C . PRO A 1 116 ? -12.479 5.438 17.205 1.00 97.25 116 PRO A C 1
ATOM 935 O O . PRO A 1 116 ? -12.919 5.404 16.062 1.00 97.25 116 PRO A O 1
ATOM 938 N N . VAL A 1 117 ? -11.566 6.338 17.588 1.00 96.69 117 VAL A N 1
ATOM 939 C CA . VAL A 1 117 ? -11.012 7.368 16.691 1.00 96.69 117 VAL A CA 1
ATOM 940 C C . VAL A 1 117 ? -10.159 6.749 15.582 1.00 96.69 117 VAL A C 1
ATOM 942 O O . VAL A 1 117 ? -10.188 7.216 14.448 1.00 96.69 117 VAL A O 1
ATOM 945 N N . GLU A 1 118 ? -9.391 5.705 15.889 1.00 97.12 118 GLU A N 1
ATOM 946 C CA . GLU A 1 118 ? -8.580 4.991 14.898 1.00 97.12 118 GLU A CA 1
ATOM 947 C C . GLU A 1 118 ? -9.443 4.217 13.907 1.00 97.12 118 GLU A C 1
ATOM 949 O O . GLU A 1 118 ? -9.164 4.245 12.709 1.00 97.12 118 GLU A O 1
ATOM 954 N N . VAL A 1 119 ? -10.509 3.581 14.399 1.00 97.81 119 VAL A N 1
ATOM 955 C CA . VAL A 1 119 ? -11.491 2.877 13.566 1.00 97.81 119 VAL A CA 1
ATOM 956 C C . VAL A 1 119 ? -12.170 3.855 12.604 1.00 97.81 119 VAL A C 1
ATOM 958 O O . VAL A 1 119 ? -12.119 3.654 11.391 1.00 97.81 119 VAL A O 1
ATOM 961 N N . GLU A 1 120 ? -12.711 4.965 13.118 1.00 97.25 120 GLU A N 1
ATOM 962 C CA . GLU A 1 120 ? -13.343 6.007 12.295 1.00 97.25 120 GLU A CA 1
ATOM 963 C C . GLU A 1 120 ? -12.361 6.585 11.263 1.00 97.25 120 GLU A C 1
ATOM 965 O O . GLU A 1 120 ? -12.707 6.799 10.096 1.00 97.25 120 GLU A O 1
ATOM 970 N N . HIS A 1 121 ? -11.105 6.806 11.667 1.00 96.19 121 HIS A N 1
ATOM 971 C CA . HIS A 1 121 ? -10.070 7.283 10.760 1.00 96.19 121 HIS A CA 1
ATOM 972 C C . HIS A 1 121 ? -9.809 6.287 9.624 1.00 96.19 121 HIS A C 1
ATOM 974 O O . HIS A 1 121 ? -9.757 6.696 8.463 1.00 96.19 121 HIS A O 1
ATOM 980 N N . ALA A 1 122 ? -9.676 4.996 9.930 1.00 96.44 122 ALA A N 1
ATOM 981 C CA . ALA A 1 122 ? -9.430 3.958 8.934 1.00 96.44 122 ALA A CA 1
ATOM 982 C C . ALA A 1 122 ? -10.554 3.897 7.884 1.00 96.44 122 ALA A C 1
ATOM 984 O O . ALA A 1 122 ? -10.284 3.931 6.679 1.00 96.44 122 ALA A O 1
ATOM 985 N N . GLU A 1 123 ? -11.813 3.903 8.330 1.00 95.75 123 GLU A N 1
ATOM 986 C CA . GLU A 1 123 ? -12.992 3.902 7.456 1.00 95.75 123 GLU A CA 1
ATOM 987 C C . GLU A 1 123 ? -13.042 5.139 6.551 1.00 95.75 123 GLU A C 1
ATOM 989 O O . GLU A 1 123 ? -13.277 5.042 5.338 1.00 95.75 123 GLU A O 1
ATOM 994 N N . TYR A 1 124 ? -12.781 6.318 7.126 1.00 96.06 124 TYR A N 1
ATOM 995 C CA . TYR A 1 124 ? -12.706 7.563 6.372 1.00 96.06 124 TYR A CA 1
ATOM 996 C C . TYR A 1 124 ? -11.619 7.497 5.291 1.00 96.06 124 TYR A C 1
ATOM 998 O O . TYR A 1 124 ? -11.875 7.836 4.130 1.00 96.06 124 TYR A O 1
ATOM 1006 N N . ARG A 1 125 ? -10.416 7.028 5.640 1.00 95.50 125 ARG A N 1
ATOM 1007 C CA . ARG A 1 125 ? -9.289 6.948 4.703 1.00 95.50 125 ARG A CA 1
ATOM 1008 C C . ARG A 1 125 ? -9.537 5.955 3.573 1.00 95.50 125 ARG A C 1
ATOM 1010 O O . ARG A 1 125 ? -9.293 6.314 2.423 1.00 95.50 125 ARG A O 1
ATOM 1017 N N . ILE A 1 126 ? -10.118 4.782 3.841 1.00 95.62 126 ILE A N 1
ATOM 1018 C CA . ILE A 1 126 ? -10.514 3.835 2.783 1.00 95.62 126 ILE A CA 1
ATOM 1019 C C . ILE A 1 126 ? -11.473 4.490 1.788 1.00 95.62 126 ILE A C 1
ATOM 1021 O O . ILE A 1 126 ? -11.281 4.367 0.574 1.00 95.62 126 ILE A O 1
ATOM 1025 N N . ARG A 1 127 ? -12.485 5.222 2.273 1.00 95.69 127 ARG A N 1
ATOM 1026 C CA . ARG A 1 127 ? -13.457 5.899 1.403 1.00 95.69 127 ARG A CA 1
ATOM 1027 C C . ARG A 1 127 ? -12.787 6.943 0.508 1.00 95.69 127 ARG A C 1
ATOM 1029 O O . ARG A 1 127 ? -13.069 6.986 -0.690 1.00 95.69 127 ARG A O 1
ATOM 1036 N N . ILE A 1 128 ? -11.897 7.759 1.074 1.00 95.62 128 ILE A N 1
ATOM 1037 C CA . ILE A 1 128 ? -11.155 8.783 0.325 1.00 95.62 128 ILE A CA 1
ATOM 1038 C C . ILE A 1 128 ? -10.239 8.144 -0.721 1.00 95.62 128 ILE A C 1
ATOM 1040 O O . ILE A 1 128 ? -10.341 8.481 -1.901 1.00 95.62 128 ILE A O 1
ATOM 1044 N N . LEU A 1 129 ? -9.405 7.182 -0.322 1.00 95.25 129 LEU A N 1
ATOM 1045 C CA . LEU A 1 129 ? -8.460 6.526 -1.227 1.00 95.25 129 LEU A CA 1
ATOM 1046 C C . LEU A 1 129 ? -9.181 5.780 -2.352 1.00 95.25 129 LEU A C 1
ATOM 1048 O O . LEU A 1 129 ? -8.787 5.887 -3.511 1.00 95.25 129 LEU A O 1
ATOM 1052 N N . THR A 1 130 ? -10.285 5.090 -2.054 1.00 95.12 130 THR A N 1
ATOM 1053 C CA . THR A 1 130 ? -11.095 4.407 -3.076 1.00 95.12 130 THR A CA 1
ATOM 1054 C C . THR A 1 130 ? -11.613 5.393 -4.126 1.00 95.12 130 THR A C 1
ATOM 1056 O O . THR A 1 130 ? -11.525 5.129 -5.329 1.00 95.12 130 THR A O 1
ATOM 1059 N N . LEU A 1 131 ? -12.098 6.565 -3.697 1.00 96.06 131 LEU A N 1
ATOM 1060 C CA . LEU A 1 131 ? -12.545 7.617 -4.608 1.00 96.06 131 LEU A CA 1
ATOM 1061 C C . LEU A 1 131 ? -11.386 8.145 -5.466 1.00 96.06 131 LEU A C 1
ATOM 1063 O O . LEU A 1 131 ? -11.520 8.241 -6.687 1.00 96.06 131 LEU A O 1
ATOM 1067 N N . GLU A 1 132 ? -10.239 8.452 -4.866 1.00 95.44 132 GLU A N 1
ATOM 1068 C CA . GLU A 1 132 ? -9.080 8.980 -5.591 1.00 95.44 132 GLU A CA 1
ATOM 1069 C C . GLU A 1 132 ? -8.484 7.972 -6.583 1.00 95.44 132 GLU A C 1
ATOM 1071 O O . GLU A 1 132 ? -8.111 8.355 -7.697 1.00 95.44 132 GLU A O 1
ATOM 1076 N N . ILE A 1 133 ? -8.456 6.686 -6.225 1.00 95.12 133 ILE A N 1
ATOM 1077 C CA . ILE A 1 133 ? -8.044 5.587 -7.107 1.00 95.12 133 ILE A CA 1
ATOM 1078 C C . ILE A 1 133 ? -9.022 5.458 -8.279 1.00 95.12 133 ILE A C 1
ATOM 1080 O O . ILE A 1 133 ? -8.586 5.412 -9.431 1.00 95.12 133 ILE A O 1
ATOM 1084 N N . SER A 1 134 ? -10.337 5.494 -8.026 1.00 94.69 134 SER A N 1
ATOM 1085 C CA . SER A 1 134 ? -11.353 5.433 -9.093 1.00 94.69 134 SER A CA 1
ATOM 1086 C C . SER A 1 134 ? -11.227 6.591 -10.095 1.00 94.69 134 SER A C 1
ATOM 1088 O O . SER A 1 134 ? -11.458 6.428 -11.293 1.00 94.69 134 SER A O 1
ATOM 1090 N N . GLN A 1 135 ? -10.766 7.750 -9.620 1.00 95.38 135 GLN A N 1
ATOM 1091 C CA . GLN A 1 135 ? -10.505 8.946 -10.421 1.00 95.38 135 GLN A CA 1
ATOM 1092 C C . GLN A 1 135 ? -9.088 8.983 -11.017 1.00 95.38 135 GLN A C 1
ATOM 1094 O O . GLN A 1 135 ? -8.709 9.979 -11.635 1.00 95.38 135 GLN A O 1
ATOM 1099 N N . LYS A 1 136 ? -8.287 7.923 -10.840 1.00 93.25 136 LYS A N 1
ATOM 1100 C CA . LYS A 1 136 ? -6.885 7.820 -11.290 1.00 93.25 136 LYS A CA 1
ATOM 1101 C C . LYS A 1 136 ? -5.974 8.928 -10.739 1.00 93.25 136 LYS A C 1
ATOM 1103 O O . LYS A 1 136 ? -4.941 9.242 -11.344 1.00 93.25 136 LYS A O 1
ATOM 1108 N N . ARG A 1 137 ? -6.343 9.517 -9.598 1.00 93.19 137 ARG A N 1
ATOM 1109 C CA . ARG A 1 137 ? -5.558 10.536 -8.882 1.00 93.19 137 ARG A CA 1
ATOM 1110 C C . ARG A 1 137 ? -4.562 9.919 -7.903 1.00 93.19 137 ARG A C 1
ATOM 1112 O O . ARG A 1 137 ? -3.545 10.547 -7.627 1.00 93.19 137 ARG A O 1
ATOM 1119 N N . TYR A 1 138 ? -4.813 8.685 -7.471 1.00 93.31 138 TYR A N 1
ATOM 1120 C CA . TYR A 1 138 ? -3.947 7.933 -6.569 1.00 93.31 138 TYR A CA 1
ATOM 1121 C C . TYR A 1 138 ? -3.563 6.561 -7.165 1.00 93.31 138 TYR A C 1
ATOM 1123 O O . TYR A 1 138 ? -4.401 5.949 -7.835 1.00 93.31 138 TYR A O 1
ATOM 1131 N N . PRO A 1 139 ? -2.330 6.053 -6.953 1.00 94.38 139 PRO A N 1
ATOM 1132 C CA . PRO A 1 139 ? -1.159 6.734 -6.392 1.00 94.38 139 PRO A CA 1
ATOM 1133 C C . PRO A 1 139 ? -0.774 8.012 -7.155 1.00 94.38 139 PRO A C 1
ATOM 1135 O O . PRO A 1 139 ? -1.060 8.104 -8.359 1.00 94.38 139 PRO A O 1
ATOM 1138 N N . PRO A 1 140 ? -0.098 8.979 -6.505 1.00 93.00 140 PRO A N 1
ATOM 1139 C CA . PRO A 1 140 ? 0.369 10.192 -7.163 1.00 93.00 140 PRO A CA 1
ATOM 1140 C C . PRO A 1 140 ? 1.226 9.882 -8.393 1.00 93.00 140 PRO A C 1
ATOM 1142 O O . PRO A 1 140 ? 1.954 8.885 -8.435 1.00 93.00 140 PRO A O 1
ATOM 1145 N N . GLY A 1 141 ? 1.186 10.773 -9.389 1.00 92.25 141 GLY A N 1
ATOM 1146 C CA . GLY A 1 141 ? 1.842 10.566 -10.685 1.00 92.25 141 GLY A CA 1
ATOM 1147 C C . GLY A 1 141 ? 3.305 10.132 -10.569 1.00 92.25 141 GLY A C 1
ATOM 1148 O O . GLY A 1 141 ? 3.691 9.164 -11.212 1.00 92.25 141 GLY A O 1
ATOM 1149 N N . MET A 1 142 ? 4.074 10.766 -9.679 1.00 90.81 142 MET A N 1
ATOM 1150 C CA . MET A 1 142 ? 5.486 10.443 -9.432 1.00 90.81 142 MET A CA 1
ATOM 1151 C C . MET A 1 142 ? 5.723 8.997 -8.964 1.00 90.81 142 MET A C 1
ATOM 1153 O O . MET A 1 142 ? 6.683 8.369 -9.397 1.00 90.81 142 MET A O 1
ATOM 1157 N N . VAL A 1 143 ? 4.835 8.441 -8.133 1.00 93.75 143 VAL A N 1
ATOM 1158 C CA . VAL A 1 143 ? 4.910 7.045 -7.662 1.00 93.75 143 VAL A CA 1
ATOM 1159 C C . VAL A 1 143 ? 4.468 6.094 -8.775 1.00 93.75 143 VAL A C 1
ATOM 1161 O O . VAL A 1 143 ? 5.097 5.063 -9.043 1.00 93.75 143 VAL A O 1
ATOM 1164 N N . ARG A 1 144 ? 3.401 6.465 -9.492 1.00 93.19 144 ARG A N 1
ATOM 1165 C CA . ARG A 1 144 ? 2.877 5.680 -10.612 1.00 93.19 144 ARG A CA 1
ATOM 1166 C C . ARG A 1 144 ? 3.908 5.523 -11.730 1.00 93.19 144 ARG A C 1
ATOM 1168 O O . ARG A 1 144 ? 4.101 4.404 -12.202 1.00 93.19 144 ARG A O 1
ATOM 1175 N N . THR A 1 145 ? 4.602 6.595 -12.107 1.00 92.06 145 THR A N 1
ATOM 1176 C CA . THR A 1 145 ? 5.602 6.595 -13.189 1.00 92.06 145 THR A CA 1
ATOM 1177 C C . THR A 1 145 ? 6.995 6.160 -12.748 1.00 92.06 145 THR A C 1
ATOM 1179 O O . THR A 1 145 ? 7.855 5.981 -13.604 1.00 92.06 145 THR A O 1
ATOM 1182 N N . PHE A 1 146 ? 7.247 5.987 -11.445 1.00 92.38 146 PHE A N 1
ATOM 1183 C CA . PHE A 1 146 ? 8.543 5.516 -10.957 1.00 92.38 146 PHE A CA 1
ATOM 1184 C C . PHE A 1 146 ? 8.897 4.159 -11.580 1.00 92.38 146 PHE A C 1
ATOM 1186 O O . PHE A 1 146 ? 8.122 3.206 -11.470 1.00 92.38 146 PHE A O 1
ATOM 1193 N N . ALA A 1 147 ? 10.071 4.058 -12.192 1.00 90.69 147 ALA A N 1
ATOM 1194 C CA . ALA A 1 147 ? 10.585 2.830 -12.780 1.00 90.69 147 ALA A CA 1
ATOM 1195 C C . ALA A 1 147 ? 12.002 2.565 -12.265 1.00 90.69 147 ALA A C 1
ATOM 1197 O O . ALA A 1 147 ? 12.761 3.497 -11.992 1.00 90.69 147 ALA A O 1
ATOM 1198 N N . LEU A 1 148 ? 12.356 1.289 -12.131 1.00 88.44 148 LEU A N 1
ATOM 1199 C CA . LEU A 1 148 ? 13.725 0.890 -11.831 1.00 88.44 148 LEU A CA 1
ATOM 1200 C C . LEU A 1 148 ? 14.545 1.015 -13.118 1.00 88.44 148 LEU A C 1
ATOM 1202 O O . LEU A 1 148 ? 14.314 0.271 -14.063 1.00 88.44 148 LEU A O 1
ATOM 1206 N N . ALA A 1 149 ? 15.488 1.955 -13.161 1.00 78.38 149 ALA A N 1
ATOM 1207 C CA . ALA A 1 149 ? 16.419 2.060 -14.281 1.00 78.38 149 ALA A CA 1
ATOM 1208 C C . ALA A 1 149 ? 17.301 0.809 -14.347 1.00 78.38 149 ALA A C 1
ATOM 1210 O O . ALA A 1 149 ? 17.811 0.381 -13.305 1.00 78.38 149 ALA A O 1
ATOM 1211 N N . ASP A 1 150 ? 17.495 0.245 -15.542 1.00 58.28 150 ASP A N 1
ATOM 1212 C CA . ASP A 1 150 ? 18.499 -0.793 -15.778 1.00 58.28 150 ASP A CA 1
ATOM 1213 C C . ASP A 1 150 ? 19.855 -0.293 -15.288 1.00 58.28 150 ASP A C 1
ATOM 1215 O O . ASP A 1 150 ? 20.349 0.755 -15.706 1.00 58.28 150 ASP A O 1
ATOM 1219 N N . GLU A 1 151 ? 20.424 -1.010 -14.317 1.00 53.84 151 GLU A N 1
ATOM 1220 C CA . GLU A 1 151 ? 21.808 -0.756 -13.945 1.00 53.84 151 GLU A CA 1
ATOM 1221 C C . GLU A 1 151 ? 22.616 -1.255 -15.147 1.00 53.84 151 GLU A C 1
ATOM 1223 O O . GLU A 1 151 ? 22.551 -2.441 -15.470 1.00 53.84 151 GLU A O 1
ATOM 1228 N N . TYR A 1 152 ? 23.279 -0.338 -15.862 1.00 34.44 152 TYR A N 1
ATOM 1229 C CA . TYR A 1 152 ? 24.200 -0.673 -16.947 1.00 34.44 152 TYR A CA 1
ATOM 1230 C C . TYR A 1 152 ? 25.145 -1.772 -16.446 1.00 34.44 152 TYR A C 1
ATOM 1232 O O . TYR A 1 152 ? 25.966 -1.528 -15.562 1.00 34.44 152 TYR A O 1
ATOM 1240 N N . GLN A 1 153 ? 25.018 -2.980 -16.996 1.00 33.59 153 GLN A N 1
ATOM 1241 C CA . GLN A 1 153 ? 26.061 -3.992 -16.902 1.00 33.59 153 GLN A CA 1
ATOM 1242 C C . GLN A 1 153 ? 27.179 -3.552 -17.850 1.00 33.59 153 GLN A C 1
ATOM 1244 O O . GLN A 1 153 ? 27.135 -3.834 -19.046 1.00 33.59 153 GLN A O 1
ATOM 1249 N N . GLY A 1 154 ? 28.100 -2.747 -17.319 1.00 35.22 154 GLY A N 1
ATOM 1250 C CA . GLY A 1 154 ? 29.424 -2.546 -17.906 1.00 35.22 154 GLY A CA 1
ATOM 1251 C C . GLY A 1 154 ? 30.355 -3.695 -17.557 1.00 35.22 154 GLY A C 1
ATOM 1252 O O . GLY A 1 154 ? 30.144 -4.313 -16.487 1.00 35.22 154 GLY A O 1
#

Radius of gyration: 16.14 Å; chains: 1; bounding box: 43×35×40 Å